Protein AF-A0A2D8RT78-F1 (afdb_monomer_lite)

Secondary structure (DSSP, 8-state):
----------------HHHHHHHHHHHHHHHHHHHHHHHHHHHHHHHHHHHHH---BTTBPP-B---HHHHHHHHHHSTTTTT-HHHHHHHHHH-GGGB--

Structure (mmCIF, N/CA/C/O backbone):
data_AF-A0A2D8RT78-F1
#
_entry.id   AF-A0A2D8RT78-F1
#
loop_
_atom_site.group_PDB
_atom_site.id
_atom_site.type_symbol
_atom_site.label_atom_id
_atom_site.label_alt_id
_atom_site.label_comp_id
_atom_site.label_asym_id
_atom_site.label_entity_id
_atom_site.label_seq_id
_atom_site.pdbx_PDB_ins_code
_atom_site.Cartn_x
_atom_site.Cartn_y
_atom_site.Cartn_z
_atom_site.occupancy
_atom_site.B_iso_or_equiv
_atom_site.auth_seq_id
_atom_site.auth_comp_id
_atom_site.auth_asym_id
_atom_site.auth_atom_id
_atom_site.pdbx_PDB_model_num
ATOM 1 N N . MET A 1 1 ? 0.391 6.365 12.542 1.00 35.28 1 MET A N 1
ATOM 2 C CA . MET A 1 1 ? -0.706 7.321 12.823 1.00 35.28 1 MET A CA 1
ATOM 3 C C . MET A 1 1 ? -0.738 7.565 14.316 1.00 35.28 1 MET A C 1
ATOM 5 O O . MET A 1 1 ? -0.897 6.603 15.055 1.00 35.28 1 MET A O 1
ATOM 9 N N . THR A 1 2 ? -0.563 8.805 14.766 1.00 37.19 2 THR A N 1
ATOM 10 C CA . THR A 1 2 ? -0.913 9.171 16.140 1.00 37.19 2 THR A CA 1
ATOM 11 C C . THR A 1 2 ? -2.431 9.122 16.241 1.00 37.19 2 THR A C 1
ATOM 13 O O . THR A 1 2 ? -3.130 9.884 15.574 1.00 37.19 2 THR A O 1
ATOM 16 N N . VAL A 1 3 ? -2.956 8.173 17.013 1.00 46.72 3 VAL A N 1
ATOM 17 C CA . VAL A 1 3 ? -4.362 8.209 17.410 1.00 46.72 3 VAL A CA 1
ATOM 18 C C . VAL A 1 3 ? -4.479 9.419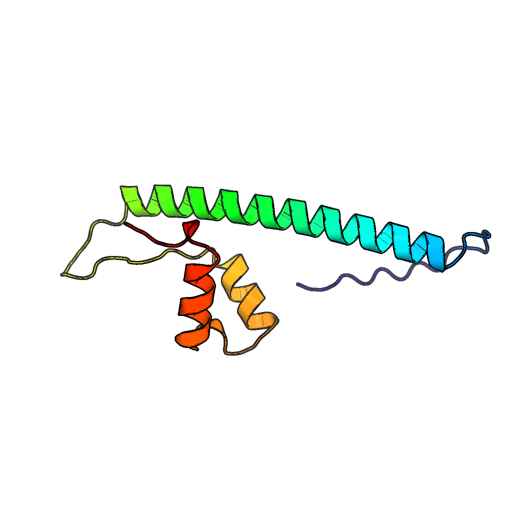 18.325 1.00 46.72 3 VAL A C 1
ATOM 20 O O . VAL A 1 3 ? -3.975 9.403 19.446 1.00 46.72 3 VAL A O 1
ATOM 23 N N . ASN A 1 4 ? -5.053 10.508 17.824 1.00 49.62 4 ASN A N 1
ATOM 24 C CA . ASN A 1 4 ? -5.312 11.674 18.655 1.00 49.62 4 ASN A CA 1
ATOM 25 C C . ASN A 1 4 ? -6.470 11.308 19.586 1.00 49.62 4 ASN A C 1
ATOM 27 O O . ASN A 1 4 ? -7.637 11.434 19.220 1.00 49.62 4 ASN A O 1
ATOM 31 N N . ILE A 1 5 ? -6.146 10.799 20.774 1.00 57.62 5 ILE A N 1
ATOM 32 C CA . ILE A 1 5 ? -7.138 10.542 21.814 1.00 57.62 5 ILE A CA 1
ATOM 33 C C . ILE A 1 5 ? -7.529 11.899 22.396 1.00 57.62 5 ILE A C 1
ATOM 35 O O . ILE A 1 5 ? -6.805 12.491 23.194 1.00 57.62 5 ILE A O 1
ATOM 39 N N . ILE A 1 6 ? -8.675 12.417 21.966 1.00 61.72 6 ILE A N 1
ATOM 40 C CA . ILE A 1 6 ? -9.254 13.638 22.521 1.00 61.72 6 ILE A CA 1
ATOM 41 C C . ILE A 1 6 ? -10.159 13.228 23.684 1.00 61.72 6 ILE A C 1
ATOM 43 O O . ILE A 1 6 ? -11.300 12.817 23.480 1.00 61.72 6 ILE A O 1
ATOM 47 N N . VAL A 1 7 ? -9.658 13.347 24.916 1.00 54.19 7 VAL A N 1
ATOM 48 C CA . VAL A 1 7 ? -10.466 13.145 26.127 1.00 54.19 7 VAL A CA 1
ATOM 49 C C . VAL A 1 7 ? -11.226 14.437 26.424 1.00 54.19 7 VAL A C 1
ATOM 51 O O . VAL A 1 7 ? -10.664 15.400 26.941 1.00 54.19 7 VAL A O 1
ATOM 54 N N . LYS A 1 8 ? -12.519 14.477 26.092 1.00 54.00 8 LYS A N 1
ATOM 55 C CA . LYS A 1 8 ? -13.427 15.535 26.554 1.00 54.00 8 LYS A CA 1
ATOM 56 C C . LYS A 1 8 ? -14.162 15.058 27.800 1.00 54.00 8 LYS A C 1
ATOM 58 O O . LYS A 1 8 ? -14.927 14.102 27.738 1.00 54.00 8 LYS A O 1
ATOM 63 N N . LYS A 1 9 ? -13.991 15.766 28.917 1.00 49.56 9 LYS A N 1
ATOM 64 C CA . LYS A 1 9 ? -14.870 15.626 30.083 1.00 49.56 9 LYS A CA 1
ATOM 65 C C . LYS A 1 9 ? -16.153 16.417 29.802 1.00 49.56 9 LYS A C 1
ATOM 67 O O . LYS A 1 9 ? -16.183 17.631 29.977 1.00 49.56 9 LYS A O 1
ATOM 72 N N . GLY A 1 10 ? -17.168 15.738 29.269 1.00 48.72 10 GLY A N 1
ATOM 73 C CA . GLY A 1 10 ? -18.494 16.297 29.001 1.00 48.72 10 GLY A CA 1
ATOM 74 C C . GLY A 1 10 ? -19.464 16.008 30.145 1.00 48.72 10 GLY A C 1
ATOM 75 O O . GLY A 1 10 ? -19.512 14.890 30.648 1.00 48.72 10 GLY A O 1
ATOM 76 N N . SER A 1 11 ? -20.206 17.033 30.558 1.00 50.00 11 SER A N 1
ATOM 77 C CA . SER A 1 11 ? -21.257 17.009 31.580 1.00 50.00 11 SER A CA 1
ATOM 78 C C . SER A 1 11 ? -22.292 15.904 31.360 1.00 50.00 11 SER A C 1
ATOM 80 O O . SER A 1 11 ? -22.680 15.629 30.227 1.00 50.00 11 SER A O 1
ATOM 82 N N . SER A 1 12 ? -22.782 15.349 32.468 1.00 49.34 12 SER A N 1
ATOM 83 C CA . SER A 1 12 ? -23.838 14.340 32.584 1.00 49.34 12 SER A CA 1
ATOM 84 C C . SER A 1 12 ? -25.068 14.610 31.698 1.00 49.34 12 SER A C 1
ATOM 86 O O . SER A 1 12 ? -26.016 15.274 32.113 1.00 49.34 12 SER A O 1
ATOM 88 N N . GLY A 1 13 ? -25.073 14.061 30.486 1.00 53.53 13 GLY A N 1
ATOM 89 C CA . GLY A 1 13 ? -26.252 13.896 29.641 1.00 53.53 13 GLY A CA 1
ATOM 90 C C . GLY A 1 13 ? -26.409 12.410 29.349 1.00 53.53 13 GLY A C 1
ATOM 91 O O . GLY A 1 13 ? -25.453 11.777 28.915 1.00 53.53 13 GLY A O 1
ATOM 92 N N . ARG A 1 14 ? -27.582 11.845 29.657 1.00 51.97 14 ARG A N 1
ATOM 93 C CA . ARG A 1 14 ? -27.906 10.412 29.551 1.00 51.97 14 ARG A CA 1
ATOM 94 C C . ARG A 1 14 ? -27.901 9.961 28.084 1.00 51.97 14 ARG A C 1
ATOM 96 O O . ARG A 1 14 ? -28.955 9.868 27.471 1.00 51.97 14 ARG A O 1
ATOM 103 N N . VAL A 1 15 ? -26.725 9.701 27.531 1.00 55.38 15 VAL A N 1
ATOM 104 C CA . VAL A 1 15 ? -26.550 8.885 26.326 1.00 55.38 15 VAL A CA 1
ATOM 105 C C . VAL A 1 15 ? -25.882 7.608 26.805 1.00 55.38 15 VAL A C 1
ATOM 107 O O . VAL A 1 15 ? -24.925 7.683 27.578 1.00 55.38 15 VAL A O 1
ATOM 110 N N . SER A 1 16 ? -26.423 6.444 26.452 1.00 57.66 16 SER A N 1
ATOM 111 C CA . SER A 1 16 ? -25.828 5.192 26.916 1.00 57.66 16 SER A CA 1
ATOM 112 C C . SER A 1 16 ? -24.438 5.020 26.292 1.00 57.66 16 SER A C 1
ATOM 114 O O . SER A 1 16 ? -24.237 5.322 25.114 1.00 57.66 16 SER A O 1
ATOM 116 N N . ASP A 1 17 ? -23.469 4.515 27.059 1.00 60.06 17 ASP A N 1
ATOM 117 C CA . ASP A 1 17 ? -22.118 4.205 26.553 1.00 60.06 17 ASP A CA 1
ATOM 118 C C . ASP A 1 17 ? -22.159 3.293 25.307 1.00 60.06 17 ASP A C 1
ATOM 120 O O . ASP A 1 17 ? -21.300 3.373 24.424 1.00 60.06 17 ASP A O 1
ATOM 124 N N . ALA A 1 18 ? -23.200 2.462 25.193 1.00 64.00 18 ALA A N 1
ATOM 125 C CA . ALA A 1 18 ? -23.470 1.619 24.032 1.00 64.00 18 ALA A CA 1
ATOM 126 C C . ALA A 1 18 ? -23.781 2.431 22.757 1.00 64.00 18 ALA A C 1
ATOM 128 O O . ALA A 1 18 ? -23.208 2.168 21.703 1.00 64.00 18 ALA A O 1
ATOM 129 N N . GLU A 1 19 ? -24.622 3.462 22.837 1.00 61.16 19 GLU A N 1
ATOM 130 C CA . GLU A 1 19 ? -24.944 4.309 21.677 1.00 61.16 19 GLU A CA 1
ATOM 131 C C . GLU A 1 19 ? -23.755 5.186 21.262 1.00 61.16 19 GLU A C 1
ATOM 133 O O . GLU A 1 19 ? -23.506 5.402 20.071 1.00 61.16 19 GLU A O 1
ATOM 138 N N . VAL A 1 20 ? -22.973 5.661 22.238 1.00 69.81 20 VAL A N 1
ATOM 139 C CA . VAL A 1 20 ? -21.752 6.434 21.971 1.00 69.81 20 VAL A CA 1
ATOM 140 C C . VAL A 1 20 ? -20.712 5.560 21.270 1.00 69.81 20 VAL A C 1
ATOM 142 O O . VAL A 1 20 ? -20.180 5.967 20.233 1.00 69.81 20 VAL A O 1
ATOM 145 N N . SER A 1 21 ? -20.462 4.349 21.774 1.00 67.69 21 SER A N 1
ATOM 146 C CA . SER A 1 21 ? -19.506 3.410 21.171 1.00 67.69 21 SER A CA 1
ATOM 147 C C . SER A 1 21 ? -19.922 2.958 19.768 1.00 67.69 21 SER A C 1
ATOM 149 O O . SER A 1 21 ? -19.085 2.964 18.864 1.00 67.69 21 SER A O 1
ATOM 151 N N . GLU A 1 22 ? -21.205 2.672 19.530 1.00 71.56 22 GLU A N 1
ATOM 152 C CA . GLU A 1 22 ? -21.695 2.308 18.194 1.00 71.56 22 GLU A CA 1
ATOM 153 C C . GLU A 1 22 ? -21.561 3.475 17.198 1.00 71.56 22 GLU A C 1
ATOM 155 O O . GLU A 1 22 ? -21.150 3.290 16.046 1.00 71.56 22 GLU A O 1
ATOM 160 N N . SER A 1 23 ? -21.854 4.705 17.634 1.00 69.88 23 SER A N 1
ATOM 161 C CA . SER A 1 23 ? -21.700 5.898 16.792 1.00 69.88 23 SER A CA 1
ATOM 162 C C . SER A 1 23 ? -20.234 6.180 16.433 1.00 69.88 23 SER A C 1
ATOM 164 O O . SER A 1 23 ? -19.938 6.588 15.304 1.00 69.88 23 SER A O 1
ATOM 166 N N . LEU A 1 24 ? -19.312 5.922 17.367 1.00 70.25 24 LEU A N 1
ATOM 167 C CA . LEU A 1 24 ? -17.871 6.036 17.161 1.00 70.25 24 LEU A CA 1
ATOM 168 C C . LEU A 1 24 ? -17.369 4.963 16.195 1.00 70.25 24 LEU A C 1
ATOM 170 O O . LEU A 1 24 ? -16.667 5.307 15.247 1.00 70.25 24 LEU A O 1
ATOM 174 N N . ALA A 1 25 ? -17.785 3.705 16.364 1.00 69.50 25 ALA A N 1
ATOM 175 C CA . ALA A 1 25 ? -17.430 2.615 15.456 1.00 69.50 25 ALA A CA 1
ATOM 176 C C . ALA A 1 25 ? -17.852 2.927 14.009 1.00 69.50 25 ALA A C 1
ATOM 178 O O . ALA A 1 25 ? -17.024 2.911 13.101 1.00 69.50 25 ALA A O 1
ATOM 179 N N . LYS A 1 26 ? -19.103 3.367 13.802 1.00 76.50 26 LYS A N 1
ATOM 180 C CA . LYS A 1 26 ? -19.603 3.760 12.471 1.00 76.50 26 LYS A CA 1
ATOM 181 C C . LYS A 1 26 ? -18.827 4.928 11.854 1.00 76.50 26 LYS A C 1
ATOM 183 O O . LYS A 1 26 ? -18.693 4.995 10.631 1.00 76.50 26 LYS A O 1
ATOM 188 N N . ARG A 1 27 ? -18.349 5.881 12.662 1.00 71.38 27 ARG A N 1
ATOM 189 C CA . ARG A 1 27 ? -17.507 6.990 12.176 1.00 71.38 27 ARG A CA 1
ATOM 190 C C . ARG A 1 27 ? -16.122 6.503 11.774 1.00 71.38 27 ARG A C 1
ATOM 192 O O . ARG A 1 27 ? -15.677 6.839 10.681 1.00 71.38 27 ARG A O 1
ATOM 199 N N . VAL A 1 28 ? -15.501 5.669 12.605 1.00 70.00 28 VAL A N 1
ATOM 200 C CA . VAL A 1 28 ? -14.201 5.055 12.315 1.00 70.00 28 VAL A CA 1
ATOM 201 C C . VAL A 1 28 ? -14.267 4.248 11.018 1.00 70.00 28 VAL A C 1
ATOM 203 O O . VAL A 1 28 ? -13.409 4.426 10.158 1.00 70.00 28 VAL A O 1
ATOM 206 N N . ASP A 1 29 ? -15.315 3.452 10.810 1.00 69.56 29 ASP A N 1
ATOM 207 C CA . ASP A 1 29 ? -15.483 2.666 9.582 1.00 69.56 29 ASP A CA 1
ATOM 208 C C . ASP A 1 29 ? -15.597 3.549 8.330 1.00 69.56 29 ASP A C 1
ATOM 210 O O . ASP A 1 29 ? -14.989 3.264 7.294 1.00 69.56 29 ASP A O 1
ATOM 214 N N . ARG A 1 30 ? -16.342 4.661 8.414 1.00 69.62 30 ARG A N 1
ATOM 215 C CA . ARG A 1 30 ? -16.473 5.621 7.303 1.00 69.62 30 ARG A CA 1
ATOM 216 C C . ARG A 1 30 ? -15.161 6.335 7.002 1.00 69.62 30 ARG A C 1
ATOM 218 O O . ARG A 1 30 ? -14.814 6.485 5.831 1.00 69.62 30 ARG A O 1
ATOM 225 N N . GLU A 1 31 ? -14.437 6.765 8.030 1.00 67.12 31 GLU A N 1
ATOM 226 C CA . GLU A 1 31 ? -13.134 7.416 7.871 1.00 67.12 31 GLU A CA 1
ATOM 227 C C . GLU A 1 31 ? -12.104 6.447 7.283 1.00 67.12 31 GLU A C 1
ATOM 229 O O . GLU A 1 31 ? -11.408 6.798 6.330 1.00 67.12 31 GLU A O 1
ATOM 234 N N . GLN A 1 32 ? -12.086 5.193 7.744 1.00 66.50 32 GLN A N 1
ATOM 235 C CA . GLN A 1 32 ? -11.259 4.140 7.157 1.00 66.50 32 GLN A CA 1
ATOM 236 C C . GLN A 1 32 ? -11.619 3.876 5.690 1.00 66.50 32 GLN A C 1
ATOM 238 O O . GLN A 1 32 ? -10.726 3.707 4.859 1.00 66.50 32 GLN A O 1
ATOM 243 N N . ALA A 1 33 ? -12.907 3.845 5.339 1.00 68.44 33 ALA A N 1
ATOM 244 C CA . ALA A 1 33 ? -13.344 3.657 3.957 1.00 68.44 33 ALA A CA 1
ATOM 245 C C . ALA A 1 33 ? -12.921 4.829 3.053 1.00 68.44 33 ALA A C 1
ATOM 247 O O . ALA A 1 33 ? -12.399 4.607 1.956 1.00 68.44 33 ALA A O 1
ATOM 248 N N . ALA A 1 34 ? -13.087 6.069 3.524 1.00 68.50 34 ALA A N 1
ATOM 249 C CA . ALA A 1 34 ? -12.659 7.270 2.810 1.00 68.50 34 ALA A CA 1
ATOM 250 C C . ALA A 1 34 ? -11.134 7.306 2.624 1.00 68.50 34 ALA A C 1
ATOM 252 O O . ALA A 1 34 ? -10.634 7.618 1.540 1.00 68.50 34 ALA A O 1
ATOM 253 N N . GLU A 1 35 ? -10.386 6.916 3.652 1.00 66.94 35 GLU A N 1
ATOM 254 C CA . GLU A 1 35 ? -8.933 6.850 3.599 1.00 66.94 35 GLU A CA 1
ATOM 255 C C . GLU A 1 35 ? -8.437 5.757 2.640 1.00 66.94 35 GLU A C 1
ATOM 257 O O . GLU A 1 35 ? -7.554 6.014 1.813 1.00 66.94 35 GLU A O 1
ATOM 262 N N . LYS A 1 36 ? -9.062 4.571 2.664 1.00 69.81 36 LYS A N 1
ATOM 263 C CA . LYS A 1 36 ? -8.804 3.487 1.700 1.00 69.81 36 LYS A CA 1
ATOM 264 C C . LYS A 1 36 ? -9.087 3.932 0.263 1.00 69.81 36 LYS A C 1
ATOM 266 O O . LYS A 1 36 ? -8.303 3.632 -0.639 1.00 69.81 36 LYS A O 1
ATOM 271 N N . ALA A 1 37 ? -10.167 4.679 0.032 1.00 72.44 37 ALA A N 1
ATOM 272 C CA . ALA A 1 37 ? -10.471 5.237 -1.285 1.00 72.44 37 ALA A CA 1
ATOM 273 C C . ALA A 1 37 ? -9.416 6.269 -1.732 1.00 72.44 37 ALA A C 1
ATOM 275 O O . ALA A 1 37 ? -8.970 6.251 -2.884 1.00 72.44 37 ALA A O 1
ATOM 276 N N . GLY A 1 38 ? -8.965 7.130 -0.814 1.00 77.44 38 GLY A N 1
ATOM 277 C CA . GLY A 1 38 ? -7.897 8.100 -1.062 1.00 77.44 38 GLY A CA 1
ATOM 278 C C . GLY A 1 38 ? -6.574 7.433 -1.441 1.00 77.44 38 GLY A C 1
ATOM 279 O O . GLY A 1 38 ? -5.943 7.826 -2.424 1.00 77.44 38 GLY A O 1
ATOM 280 N N . TYR A 1 39 ? -6.196 6.380 -0.716 1.00 74.19 39 TYR A N 1
ATOM 281 C CA . TYR A 1 39 ? -5.019 5.561 -1.004 1.00 74.19 39 TYR A CA 1
ATOM 282 C C . TYR A 1 39 ? -5.037 4.990 -2.428 1.00 74.19 39 TYR A C 1
ATOM 284 O O . TYR A 1 39 ? -4.094 5.214 -3.190 1.00 74.19 39 TYR A O 1
ATOM 292 N N . LYS A 1 40 ? -6.135 4.334 -2.829 1.00 77.44 40 LYS A N 1
ATOM 293 C CA . LYS A 1 40 ? -6.263 3.739 -4.171 1.00 77.44 40 LYS A CA 1
ATOM 294 C C . LYS A 1 40 ? -6.098 4.773 -5.279 1.00 77.44 40 LYS A C 1
ATOM 296 O O . LYS A 1 40 ? -5.446 4.521 -6.292 1.00 77.44 40 LYS A O 1
ATOM 301 N N . ASN A 1 41 ? -6.663 5.963 -5.088 1.00 81.62 41 ASN A N 1
ATOM 302 C CA . ASN A 1 41 ? -6.555 7.042 -6.064 1.00 81.62 41 ASN A CA 1
ATOM 303 C C . ASN A 1 41 ? -5.136 7.614 -6.152 1.00 81.62 41 ASN A C 1
ATOM 305 O O . ASN A 1 41 ? -4.670 7.887 -7.261 1.00 81.62 41 ASN A O 1
ATOM 309 N N . ARG A 1 42 ? -4.427 7.759 -5.022 1.00 81.25 42 ARG A N 1
ATOM 310 C CA . ARG A 1 42 ? -3.008 8.150 -5.031 1.00 81.25 42 ARG A CA 1
ATOM 311 C C . ARG A 1 42 ? -2.165 7.110 -5.760 1.00 81.25 42 ARG A C 1
ATOM 313 O O . ARG A 1 42 ? -1.455 7.472 -6.692 1.00 81.25 42 ARG A O 1
ATOM 320 N N . MET A 1 43 ? -2.327 5.831 -5.430 1.00 80.56 43 MET A N 1
ATOM 321 C CA . MET A 1 43 ? -1.591 4.738 -6.069 1.00 80.56 43 MET A CA 1
ATOM 322 C C . MET A 1 43 ? -1.782 4.697 -7.584 1.00 80.56 43 MET A C 1
ATOM 324 O O . MET A 1 43 ? -0.802 4.635 -8.320 1.00 80.56 43 MET A O 1
ATOM 328 N N . ARG A 1 44 ? -3.019 4.841 -8.075 1.00 82.12 44 ARG A N 1
ATOM 329 C CA . ARG A 1 44 ? -3.285 4.915 -9.522 1.00 82.12 44 ARG A CA 1
ATOM 330 C C . ARG A 1 44 ? -2.570 6.081 -10.203 1.00 82.12 44 ARG A C 1
ATOM 332 O O . ARG A 1 44 ? -2.080 5.920 -11.316 1.00 82.12 44 ARG A O 1
ATOM 339 N N . ARG A 1 45 ? -2.503 7.250 -9.555 1.00 84.19 45 ARG A N 1
ATOM 340 C CA . ARG A 1 45 ? -1.798 8.422 -10.104 1.00 84.19 45 ARG A CA 1
ATOM 341 C C . ARG A 1 45 ? -0.293 8.198 -10.156 1.00 84.19 45 ARG A C 1
ATOM 343 O O . ARG A 1 45 ? 0.316 8.506 -11.176 1.00 84.19 45 ARG A O 1
ATOM 350 N N . ILE A 1 46 ? 0.292 7.655 -9.088 1.00 83.75 46 ILE A N 1
ATOM 351 C CA . ILE A 1 46 ? 1.732 7.375 -9.041 1.00 83.75 46 ILE A CA 1
ATOM 352 C C . ILE A 1 46 ? 2.075 6.290 -10.067 1.00 83.75 46 ILE A C 1
ATOM 354 O O . ILE A 1 46 ? 3.024 6.462 -10.822 1.00 83.75 46 ILE A O 1
ATOM 358 N N . ARG A 1 47 ? 1.253 5.241 -10.189 1.00 83.25 47 ARG A N 1
ATOM 359 C CA . ARG A 1 47 ? 1.388 4.227 -11.241 1.00 83.25 47 ARG A CA 1
ATOM 360 C C . ARG A 1 47 ? 1.361 4.844 -12.638 1.00 83.25 47 ARG A C 1
ATOM 362 O O . ARG A 1 47 ? 2.283 4.626 -13.407 1.00 83.25 47 ARG A O 1
ATOM 369 N N . ALA A 1 48 ? 0.347 5.646 -12.959 1.00 83.56 48 ALA A N 1
ATOM 370 C CA . ALA A 1 48 ? 0.239 6.275 -14.275 1.00 83.56 48 ALA A CA 1
ATOM 371 C C . ALA A 1 48 ? 1.411 7.229 -14.577 1.00 83.56 48 ALA A C 1
ATOM 373 O O . ALA A 1 48 ? 1.771 7.421 -15.736 1.00 83.56 48 ALA A O 1
ATOM 374 N N . ASN A 1 49 ? 1.994 7.846 -13.546 1.00 82.62 49 ASN A N 1
ATOM 375 C CA . ASN A 1 49 ? 3.210 8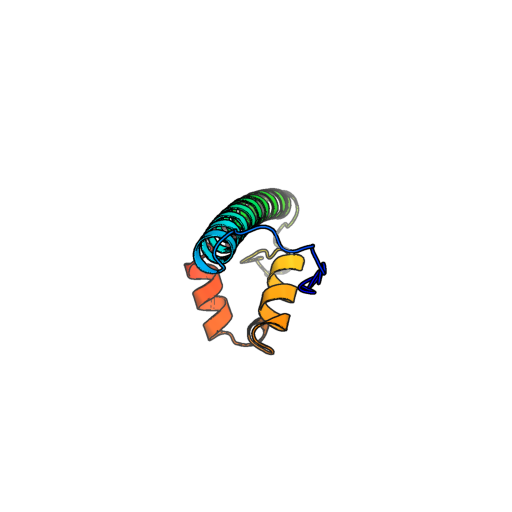.644 -13.671 1.00 82.62 49 ASN A CA 1
ATOM 376 C C . ASN A 1 49 ? 4.431 7.747 -13.936 1.00 82.62 49 ASN A C 1
ATOM 378 O O . ASN A 1 49 ? 5.192 8.014 -14.864 1.00 82.62 49 ASN A O 1
ATOM 382 N N . ALA A 1 50 ? 4.572 6.656 -13.183 1.00 80.69 50 ALA A N 1
ATOM 383 C CA . ALA A 1 50 ? 5.632 5.677 -13.362 1.00 80.69 50 ALA A CA 1
ATOM 384 C C . ALA A 1 50 ? 5.597 5.042 -14.759 1.00 80.69 50 ALA A C 1
ATOM 386 O O . ALA A 1 50 ? 6.608 5.084 -15.448 1.00 80.69 50 ALA A O 1
ATOM 387 N N . ASP A 1 51 ? 4.435 4.582 -15.228 1.00 78.00 51 ASP A N 1
ATOM 388 C CA . ASP A 1 51 ? 4.262 4.001 -16.569 1.00 78.00 51 ASP A CA 1
ATOM 389 C C . ASP A 1 51 ? 4.708 4.967 -17.689 1.00 78.00 51 ASP A C 1
ATOM 391 O O . ASP A 1 51 ? 5.188 4.540 -18.737 1.00 78.00 51 ASP A O 1
ATOM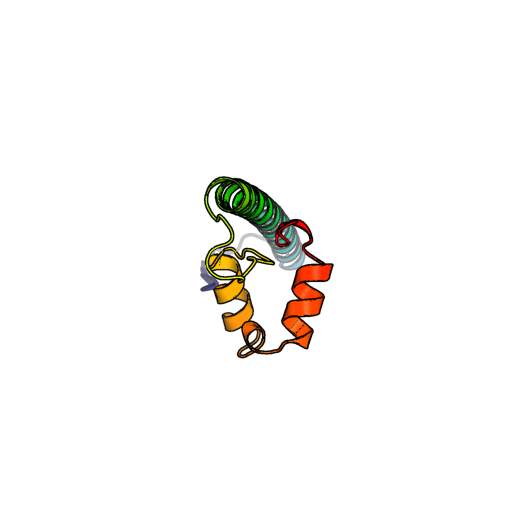 395 N N . LYS A 1 52 ? 4.566 6.284 -17.481 1.00 79.50 52 LYS A N 1
ATOM 396 C CA . LYS A 1 52 ? 4.955 7.310 -18.464 1.00 79.50 52 LYS A CA 1
ATOM 397 C C . LYS A 1 52 ? 6.428 7.703 -18.386 1.00 79.50 52 LYS A C 1
ATOM 399 O O . LYS A 1 52 ? 7.035 7.976 -19.420 1.00 79.50 52 LYS A O 1
ATOM 404 N N . ASN A 1 53 ? 6.979 7.789 -17.176 1.00 77.44 53 ASN A N 1
ATOM 405 C CA . ASN A 1 53 ? 8.264 8.447 -16.928 1.00 77.44 53 ASN A CA 1
ATOM 406 C C . ASN A 1 53 ? 9.401 7.476 -16.594 1.00 77.44 53 ASN A C 1
ATOM 408 O O . ASN A 1 53 ? 10.558 7.767 -16.899 1.00 77.44 53 ASN A O 1
ATOM 412 N N . LEU A 1 54 ? 9.106 6.315 -16.006 1.00 73.00 54 LEU A N 1
ATOM 413 C CA . LEU A 1 54 ? 10.105 5.285 -15.735 1.00 73.00 54 LEU A CA 1
ATOM 414 C C . LEU A 1 54 ? 10.307 4.431 -16.988 1.00 73.00 54 LEU A C 1
ATOM 416 O O . LEU A 1 54 ? 9.684 3.388 -17.175 1.00 73.00 54 LEU A O 1
ATOM 420 N N . LYS A 1 55 ? 11.218 4.867 -17.858 1.00 64.38 55 LYS A N 1
ATOM 421 C CA . LYS A 1 55 ? 11.746 3.998 -18.913 1.00 64.38 55 LYS A CA 1
ATOM 422 C C . LYS A 1 55 ? 12.733 3.013 -18.295 1.00 64.38 55 LYS A C 1
ATOM 424 O O . LYS A 1 55 ? 13.604 3.414 -17.526 1.00 64.38 55 LYS A O 1
ATOM 429 N N . ALA A 1 56 ? 12.600 1.734 -18.645 1.00 62.22 56 ALA A N 1
ATOM 430 C CA . ALA A 1 56 ? 13.568 0.712 -18.264 1.00 62.22 56 ALA A CA 1
ATOM 431 C C . ALA A 1 56 ? 14.963 1.147 -18.740 1.00 62.22 56 ALA A C 1
ATOM 433 O O . ALA A 1 56 ? 15.204 1.291 -19.938 1.00 62.22 56 ALA A O 1
ATOM 434 N N . SER A 1 57 ? 15.853 1.400 -17.788 1.00 58.25 57 SER A N 1
ATOM 435 C CA . SER A 1 57 ? 17.232 1.813 -18.024 1.00 58.25 57 SER A CA 1
ATOM 436 C C . SER A 1 57 ? 18.147 0.723 -17.478 1.00 58.25 57 SER A C 1
ATOM 438 O O . SER A 1 57 ? 17.920 0.218 -16.380 1.00 58.25 57 SER A O 1
ATOM 440 N N . GLY A 1 58 ? 19.150 0.313 -18.259 1.00 64.06 58 GLY A N 1
ATOM 441 C CA . GLY A 1 58 ? 20.178 -0.627 -17.796 1.00 64.06 58 GLY A CA 1
ATOM 442 C C . GLY A 1 58 ? 19.680 -2.037 -17.447 1.00 64.06 58 GLY A C 1
ATOM 443 O O . GLY A 1 58 ? 20.220 -2.661 -16.542 1.00 64.06 58 GLY A O 1
ATOM 444 N N . GLY A 1 59 ? 18.639 -2.544 -18.118 1.00 69.50 59 GLY A N 1
ATOM 445 C CA . GLY A 1 59 ? 18.128 -3.911 -17.913 1.00 69.50 59 GLY A CA 1
ATOM 446 C C . GLY A 1 59 ? 17.239 -4.102 -16.677 1.00 69.50 59 GLY A C 1
ATOM 447 O O . GLY A 1 59 ? 16.625 -5.157 -16.525 1.00 69.50 59 GLY A O 1
ATOM 448 N N . LEU A 1 60 ? 17.095 -3.080 -15.831 1.00 69.62 60 LEU A N 1
ATOM 449 C CA . LEU A 1 60 ? 16.179 -3.103 -14.697 1.00 69.62 60 LEU A CA 1
ATOM 450 C C . LEU A 1 60 ? 14.798 -2.608 -15.134 1.00 69.62 60 LEU A C 1
ATOM 452 O O . LEU A 1 60 ? 14.638 -1.493 -15.638 1.00 69.62 60 LEU A O 1
ATOM 456 N N . ARG A 1 61 ? 13.787 -3.457 -14.937 1.00 75.12 61 ARG A N 1
ATOM 457 C CA . ARG A 1 61 ? 12.381 -3.116 -15.161 1.00 75.12 61 ARG A CA 1
ATOM 458 C C . ARG A 1 61 ? 11.703 -2.860 -13.817 1.00 75.12 61 ARG A C 1
ATOM 460 O O . ARG A 1 61 ? 11.709 -3.758 -12.974 1.00 75.12 61 ARG A O 1
ATOM 467 N N . PRO A 1 62 ? 11.128 -1.669 -13.593 1.00 78.31 62 PRO A N 1
ATOM 468 C CA . PRO A 1 62 ? 10.353 -1.420 -12.388 1.00 78.31 62 PRO A CA 1
ATOM 469 C C . PRO A 1 62 ? 9.114 -2.326 -12.398 1.00 78.31 62 PRO A C 1
ATOM 471 O O . PRO A 1 62 ? 8.375 -2.368 -13.375 1.00 78.31 62 PRO A O 1
ATOM 474 N N . THR A 1 63 ? 8.917 -3.089 -11.323 1.00 82.12 63 THR A N 1
ATOM 475 C CA . THR A 1 63 ? 7.858 -4.114 -11.226 1.00 82.12 63 THR A CA 1
ATOM 476 C C . THR A 1 63 ? 6.649 -3.650 -10.423 1.00 82.12 63 THR A C 1
ATOM 478 O O . THR A 1 63 ? 5.537 -4.128 -10.631 1.00 82.12 63 THR A O 1
ATOM 481 N N . ALA A 1 64 ? 6.847 -2.718 -9.494 1.00 83.94 64 ALA A N 1
ATOM 482 C CA . ALA A 1 64 ? 5.790 -2.193 -8.650 1.00 83.94 64 ALA A CA 1
ATOM 483 C C . ALA A 1 64 ? 6.124 -0.783 -8.163 1.00 83.94 64 ALA A C 1
ATOM 485 O O . ALA A 1 64 ? 7.285 -0.372 -8.136 1.00 83.94 64 ALA A O 1
ATOM 486 N N . VAL A 1 65 ? 5.087 -0.063 -7.756 1.00 85.31 65 VAL A N 1
ATOM 487 C CA . VAL A 1 65 ? 5.159 1.281 -7.195 1.00 85.31 65 VAL A CA 1
ATOM 488 C C . VAL A 1 65 ? 4.362 1.314 -5.911 1.00 85.31 65 VAL A C 1
ATOM 490 O O . VAL A 1 65 ? 3.253 0.778 -5.838 1.00 85.31 65 VAL A O 1
ATOM 493 N N . TYR A 1 66 ? 4.921 1.993 -4.914 1.00 83.94 66 TYR A N 1
ATOM 494 C CA . TYR A 1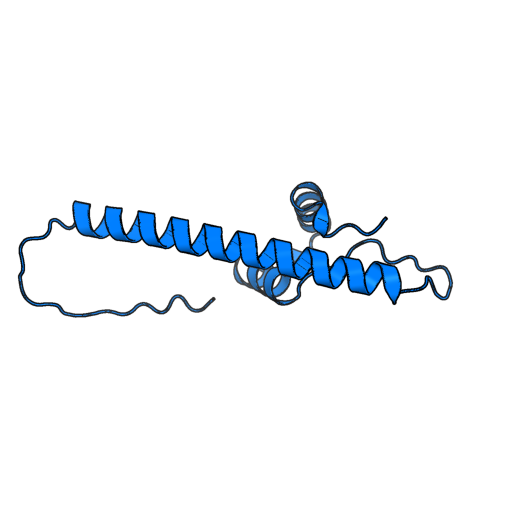 66 ? 4.298 2.108 -3.612 1.00 83.94 66 TYR A CA 1
ATOM 495 C C . TYR A 1 66 ? 4.206 3.565 -3.149 1.00 83.94 66 TYR A C 1
ATOM 497 O O . TYR A 1 66 ? 5.171 4.319 -3.224 1.00 83.94 66 TYR A O 1
ATOM 505 N N . ASP A 1 67 ? 3.036 3.950 -2.642 1.00 83.81 67 ASP A N 1
ATOM 506 C CA . ASP A 1 67 ? 2.818 5.162 -1.857 1.00 83.81 67 ASP A CA 1
ATOM 507 C C . ASP A 1 67 ? 3.594 5.031 -0.546 1.00 83.81 67 ASP A C 1
ATOM 509 O O . ASP A 1 67 ? 3.322 4.145 0.274 1.00 83.81 67 ASP A O 1
ATOM 513 N N . MET A 1 68 ? 4.553 5.933 -0.350 1.00 81.50 68 MET A N 1
ATOM 514 C CA . MET A 1 68 ? 5.421 5.945 0.821 1.00 81.50 68 MET A CA 1
ATOM 515 C C . MET A 1 68 ? 4.618 6.053 2.120 1.00 81.50 68 MET A C 1
ATOM 517 O O . MET A 1 68 ? 4.934 5.383 3.100 1.00 81.50 68 MET A O 1
ATOM 521 N N . ALA A 1 69 ? 3.538 6.842 2.125 1.00 82.25 69 ALA A N 1
ATOM 522 C CA . ALA A 1 69 ? 2.699 7.008 3.311 1.00 82.25 69 ALA A CA 1
ATOM 523 C C . ALA A 1 69 ? 2.070 5.680 3.762 1.00 82.25 69 ALA A C 1
ATOM 525 O O . ALA A 1 69 ? 1.907 5.436 4.960 1.00 82.25 69 ALA A O 1
ATOM 526 N N . THR A 1 70 ? 1.745 4.811 2.806 1.00 81.12 70 THR A N 1
ATOM 527 C CA . THR A 1 70 ? 1.194 3.490 3.094 1.00 81.12 70 THR A CA 1
ATOM 528 C C . THR A 1 70 ? 2.264 2.542 3.599 1.00 81.12 70 THR A C 1
ATOM 530 O O . THR A 1 70 ? 2.043 1.901 4.622 1.00 81.12 70 THR A O 1
ATOM 533 N N . LEU A 1 71 ? 3.435 2.489 2.957 1.00 83.50 71 LEU A N 1
ATOM 534 C CA . LEU A 1 71 ? 4.527 1.635 3.435 1.00 83.50 71 LEU A CA 1
ATOM 535 C C . LEU A 1 71 ? 4.957 1.999 4.858 1.00 83.50 71 LEU A C 1
ATOM 537 O O . LEU A 1 71 ? 5.027 1.117 5.707 1.00 83.50 71 LEU A O 1
ATOM 541 N N . ILE A 1 72 ? 5.136 3.291 5.155 1.00 84.56 72 ILE A N 1
ATOM 542 C CA . ILE A 1 72 ? 5.478 3.760 6.509 1.00 84.56 72 ILE A CA 1
ATOM 543 C C . ILE A 1 72 ? 4.422 3.320 7.524 1.00 84.56 72 ILE A C 1
ATOM 545 O O . ILE A 1 72 ? 4.752 2.954 8.647 1.00 84.56 72 ILE A O 1
ATOM 549 N N . ARG A 1 73 ? 3.139 3.352 7.155 1.00 83.38 73 ARG A N 1
ATOM 550 C CA . ARG A 1 73 ? 2.068 2.929 8.059 1.00 83.38 73 ARG A CA 1
ATOM 551 C C . ARG A 1 73 ? 2.132 1.439 8.365 1.00 83.38 73 ARG A C 1
ATOM 553 O O . ARG A 1 73 ? 1.957 1.070 9.522 1.00 83.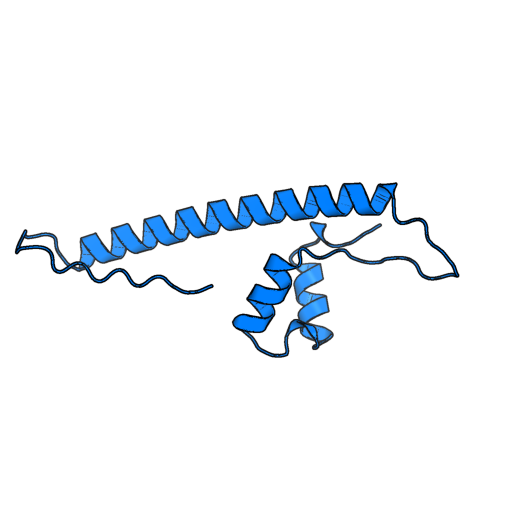38 73 ARG A O 1
ATOM 560 N N . HIS A 1 74 ? 2.358 0.614 7.350 1.00 84.88 74 HIS A N 1
ATOM 561 C CA . HIS A 1 74 ? 2.501 -0.823 7.548 1.00 84.88 74 HIS A CA 1
ATOM 562 C C . HIS A 1 74 ? 3.721 -1.134 8.410 1.00 84.88 74 HIS A C 1
ATOM 564 O O . HIS A 1 74 ? 3.597 -1.901 9.357 1.00 84.88 74 HIS A O 1
ATOM 570 N N . GLU A 1 75 ? 4.834 -0.440 8.182 1.00 83.31 75 GLU A N 1
ATOM 571 C CA . GLU A 1 75 ? 6.036 -0.566 9.004 1.00 83.31 75 GLU A CA 1
ATOM 572 C C . GLU A 1 75 ? 5.808 -0.114 10.460 1.00 83.31 75 GLU A C 1
ATOM 574 O O . GLU A 1 75 ? 6.312 -0.729 11.392 1.00 83.31 75 GLU A O 1
ATOM 579 N N . GLN A 1 76 ? 4.999 0.927 10.688 1.00 85.44 76 GLN A N 1
ATOM 580 C CA . GLN A 1 76 ? 4.627 1.373 12.038 1.00 85.44 76 GLN A CA 1
ATOM 581 C C . GLN A 1 76 ? 3.719 0.382 12.777 1.00 85.44 76 GLN A C 1
ATOM 583 O O . GLN A 1 76 ? 3.782 0.305 14.001 1.00 85.44 76 GLN A O 1
ATOM 588 N N . GLN A 1 77 ? 2.829 -0.311 12.063 1.00 83.44 77 GLN A N 1
ATOM 589 C CA . GLN A 1 77 ? 1.901 -1.277 12.661 1.00 83.44 77 GLN A CA 1
ATOM 590 C C . GLN A 1 77 ? 2.567 -2.636 12.882 1.00 83.44 77 GLN A C 1
ATOM 592 O O . GLN A 1 77 ? 2.379 -3.240 13.932 1.00 83.44 77 GLN A O 1
ATOM 597 N N . ASN A 1 78 ? 3.356 -3.080 11.906 1.00 85.19 78 ASN A N 1
ATOM 598 C CA . ASN A 1 78 ? 4.077 -4.343 11.900 1.00 85.19 78 ASN A CA 1
ATOM 599 C C . ASN A 1 78 ? 5.541 -4.067 11.513 1.00 85.19 78 ASN A C 1
ATOM 601 O O . ASN A 1 78 ? 5.879 -4.097 10.325 1.00 85.19 78 ASN A O 1
ATOM 605 N N . PRO A 1 79 ? 6.415 -3.774 12.489 1.00 89.56 79 PRO A N 1
ATOM 606 C CA . PRO A 1 79 ? 7.824 -3.505 12.219 1.00 89.56 79 PRO A CA 1
ATOM 607 C C . PRO A 1 79 ? 8.490 -4.664 11.469 1.00 89.56 79 PRO A C 1
ATOM 609 O O . PRO A 1 79 ? 8.316 -5.827 11.827 1.00 89.56 79 PRO A O 1
ATOM 612 N N . GLY A 1 80 ? 9.245 -4.351 10.419 1.00 86.94 80 GLY A N 1
ATOM 613 C CA . GLY A 1 80 ? 9.921 -5.310 9.549 1.00 86.94 80 GLY A CA 1
ATOM 614 C C . GLY A 1 80 ? 9.064 -5.873 8.412 1.00 86.94 80 GLY A C 1
ATOM 615 O O . GLY A 1 80 ? 9.611 -6.548 7.538 1.00 86.94 80 GLY A O 1
ATOM 616 N N . CYS A 1 81 ? 7.755 -5.596 8.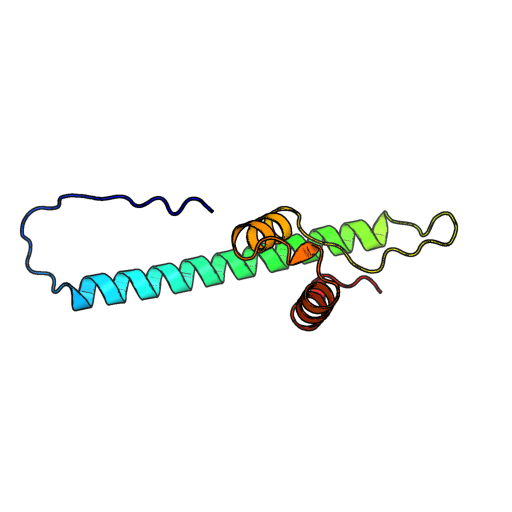359 1.00 86.12 81 CYS A N 1
ATOM 617 C CA . CYS A 1 81 ? 6.881 -6.196 7.345 1.00 86.12 81 CYS A CA 1
ATOM 618 C C . CYS A 1 81 ? 7.261 -5.790 5.915 1.00 86.12 81 CYS A C 1
ATOM 620 O O . CYS A 1 81 ? 7.177 -6.604 5.001 1.00 86.12 81 CYS A O 1
ATOM 622 N N . THR A 1 82 ? 7.757 -4.568 5.701 1.00 84.94 82 THR A N 1
ATOM 623 C CA . THR A 1 82 ? 8.180 -4.133 4.359 1.00 84.94 82 THR A CA 1
ATOM 624 C C . THR A 1 82 ? 9.496 -4.766 3.905 1.00 84.94 82 THR A C 1
ATOM 626 O O . THR A 1 82 ? 9.783 -4.790 2.708 1.00 84.94 82 THR A O 1
ATOM 629 N N . SER A 1 83 ? 10.271 -5.312 4.847 1.00 86.62 83 SER A N 1
ATOM 630 C CA . SER A 1 83 ? 11.505 -6.056 4.578 1.00 86.62 83 SER A CA 1
ATOM 631 C C . SER A 1 83 ? 11.259 -7.554 4.365 1.00 86.62 83 SER A C 1
ATOM 633 O O . SER A 1 83 ? 12.114 -8.227 3.793 1.00 86.62 83 SER A O 1
ATOM 635 N N . ASP A 1 84 ? 10.101 -8.081 4.782 1.00 90.19 84 ASP A N 1
ATOM 636 C CA . ASP A 1 84 ? 9.706 -9.474 4.555 1.00 90.19 84 ASP A CA 1
ATOM 637 C C . ASP A 1 84 ? 9.181 -9.684 3.114 1.00 90.19 84 ASP A C 1
ATOM 639 O O . ASP A 1 84 ? 8.152 -9.115 2.719 1.00 90.19 84 ASP A O 1
ATOM 643 N N . PRO A 1 85 ? 9.837 -10.541 2.306 1.00 87.75 85 PRO A N 1
ATOM 644 C CA . PRO A 1 85 ? 9.388 -10.854 0.952 1.00 87.75 85 PRO A CA 1
ATOM 645 C C . PRO A 1 85 ? 7.995 -11.490 0.891 1.00 87.75 85 PRO A C 1
ATOM 647 O O . PRO A 1 85 ? 7.281 -11.298 -0.099 1.00 87.75 85 PRO A O 1
ATOM 650 N N . THR A 1 86 ? 7.610 -12.254 1.917 1.00 89.75 86 THR A N 1
ATOM 651 C CA . THR A 1 86 ? 6.320 -12.954 1.974 1.00 89.75 86 THR A CA 1
ATOM 652 C C . THR A 1 86 ? 5.199 -11.944 2.134 1.00 89.75 86 THR A C 1
ATOM 654 O O . THR A 1 86 ? 4.298 -11.884 1.295 1.00 89.75 86 THR A O 1
ATOM 657 N N . TYR A 1 87 ? 5.331 -11.061 3.123 1.00 88.50 87 TYR A N 1
ATOM 658 C CA . TYR A 1 87 ? 4.418 -9.949 3.331 1.00 88.50 87 TYR A CA 1
ATOM 659 C C . TYR A 1 87 ? 4.269 -9.073 2.080 1.00 88.50 87 TYR A C 1
ATOM 661 O O . TYR A 1 87 ? 3.158 -8.810 1.625 1.00 88.50 87 TYR A O 1
ATOM 669 N N . MET A 1 88 ? 5.377 -8.671 1.448 1.00 87.62 88 MET A N 1
ATOM 670 C CA . MET A 1 88 ? 5.325 -7.824 0.247 1.00 87.62 88 MET A CA 1
ATOM 671 C C . MET A 1 88 ? 4.728 -8.541 -0.975 1.00 87.62 88 MET A C 1
ATOM 673 O O . MET A 1 88 ? 4.191 -7.901 -1.887 1.00 87.62 88 MET A O 1
ATOM 677 N N . LYS A 1 89 ? 4.797 -9.875 -1.030 1.00 88.06 89 LYS A N 1
ATOM 678 C CA . LYS A 1 89 ? 4.102 -10.674 -2.047 1.00 88.06 89 LYS A CA 1
ATOM 679 C C . LYS A 1 89 ? 2.593 -10.680 -1.809 1.00 88.06 89 LYS A C 1
ATOM 681 O O . LYS A 1 89 ? 1.844 -10.448 -2.757 1.00 88.06 89 LYS A O 1
ATOM 686 N N . GLU A 1 90 ? 2.153 -10.903 -0.576 1.00 87.56 90 GLU A N 1
ATOM 687 C CA . GLU A 1 90 ? 0.733 -10.874 -0.205 1.00 87.56 90 GLU A CA 1
ATOM 688 C C . GLU A 1 90 ? 0.136 -9.477 -0.374 1.00 87.56 90 GLU A C 1
ATOM 690 O O . GLU A 1 90 ? -0.904 -9.315 -1.008 1.00 87.56 90 GLU A O 1
ATOM 695 N N . PHE A 1 91 ? 0.864 -8.448 0.052 1.00 86.81 91 PHE A N 1
ATOM 696 C CA . PHE A 1 91 ? 0.472 -7.058 -0.124 1.00 86.81 91 PHE A CA 1
ATOM 697 C C . PHE A 1 91 ? 0.211 -6.710 -1.598 1.00 86.81 91 PHE A C 1
ATOM 699 O O . PHE A 1 91 ? -0.796 -6.081 -1.920 1.00 86.81 91 PHE A O 1
ATOM 706 N N . ARG A 1 92 ? 1.082 -7.154 -2.515 1.00 86.44 92 ARG A N 1
ATOM 707 C CA . ARG A 1 92 ? 0.901 -6.957 -3.966 1.00 86.44 92 ARG A CA 1
ATOM 708 C C . ARG A 1 92 ? -0.217 -7.799 -4.576 1.00 86.44 92 ARG A C 1
ATOM 710 O O . ARG A 1 92 ? -0.768 -7.394 -5.600 1.00 86.44 92 ARG A O 1
ATOM 717 N N . ARG A 1 93 ? -0.526 -8.965 -3.999 1.00 86.81 93 ARG A N 1
ATOM 718 C CA . ARG A 1 93 ? -1.674 -9.792 -4.404 1.00 86.81 93 ARG A CA 1
ATOM 719 C C . ARG A 1 93 ? -2.977 -9.063 -4.085 1.00 86.81 93 ARG A C 1
ATOM 721 O O . ARG A 1 93 ? -3.860 -8.999 -4.935 1.00 86.81 93 ARG A O 1
ATOM 728 N N . ASP A 1 94 ? -3.056 -8.485 -2.892 1.00 85.81 94 ASP A N 1
ATOM 729 C CA . ASP A 1 94 ? -4.275 -7.851 -2.393 1.00 85.81 94 ASP A CA 1
ATOM 730 C C . ASP A 1 94 ? -4.445 -6.412 -2.931 1.00 85.81 94 ASP A C 1
ATOM 732 O O . ASP A 1 94 ? -5.562 -5.896 -2.981 1.00 85.81 94 ASP A O 1
ATOM 736 N N . ASN A 1 95 ? -3.355 -5.786 -3.404 1.00 84.19 95 ASN A N 1
ATOM 737 C CA . ASN A 1 95 ? -3.328 -4.441 -3.999 1.00 84.19 95 ASN A CA 1
ATOM 738 C C . ASN A 1 95 ? -2.735 -4.469 -5.427 1.00 84.19 95 ASN A C 1
ATOM 740 O O . ASN A 1 95 ? -1.602 -4.023 -5.653 1.00 84.19 95 ASN A O 1
ATOM 744 N N . PRO A 1 96 ? -3.477 -4.985 -6.427 1.00 82.75 96 PRO A N 1
ATOM 745 C CA . PRO A 1 96 ? -2.987 -5.114 -7.801 1.00 82.75 96 PRO A CA 1
ATOM 746 C C . PRO A 1 96 ? -2.688 -3.766 -8.483 1.00 82.75 96 PRO A C 1
ATOM 748 O O . PRO A 1 96 ? -1.960 -3.719 -9.477 1.00 82.75 96 PRO A O 1
ATOM 751 N N . GLU A 1 97 ? -3.217 -2.655 -7.965 1.00 80.44 97 GLU A N 1
ATOM 752 C CA . GLU A 1 97 ? -2.923 -1.296 -8.423 1.00 80.44 97 GLU A CA 1
ATOM 753 C C . GLU A 1 97 ? -1.458 -0.883 -8.235 1.00 80.44 97 GLU A C 1
ATOM 755 O O . GLU A 1 97 ? -1.012 0.022 -8.937 1.00 80.44 97 GLU A O 1
ATOM 760 N N . CYS A 1 98 ? -0.713 -1.548 -7.347 1.00 82.88 98 CYS A N 1
ATOM 761 C CA . CYS A 1 98 ? 0.712 -1.297 -7.131 1.00 82.88 98 CYS A CA 1
ATOM 762 C C . CYS A 1 98 ? 1.596 -1.915 -8.218 1.00 82.88 98 CYS A C 1
ATOM 764 O O . CYS A 1 98 ? 2.723 -1.466 -8.406 1.00 82.88 98 CYS A O 1
ATOM 766 N N . ASN A 1 99 ? 1.117 -2.935 -8.932 1.00 83.75 99 ASN A N 1
ATOM 767 C CA . ASN A 1 99 ? 1.929 -3.652 -9.912 1.00 83.75 99 ASN A CA 1
ATOM 768 C C . ASN A 1 99 ? 2.017 -2.863 -11.225 1.00 83.75 99 ASN A C 1
ATOM 770 O O . ASN A 1 99 ? 0.992 -2.477 -11.800 1.00 83.75 99 ASN A O 1
ATOM 774 N N . LEU A 1 100 ? 3.242 -2.658 -11.708 1.00 77.56 100 LEU A N 1
ATOM 775 C CA . LEU A 1 100 ? 3.513 -2.147 -13.050 1.00 77.56 100 LEU A CA 1
ATOM 776 C C . LEU A 1 100 ? 3.453 -3.315 -14.046 1.00 77.56 100 LEU A C 1
ATOM 778 O O . LEU A 1 100 ? 3.736 -4.455 -13.675 1.00 77.56 100 LEU A O 1
ATOM 782 N N . ARG A 1 101 ? 3.000 -3.049 -15.276 1.00 65.38 101 ARG A N 1
ATOM 783 C CA . ARG A 1 101 ? 2.894 -4.060 -16.344 1.00 65.38 101 ARG A CA 1
ATOM 784 C C . ARG A 1 101 ? 4.131 -4.060 -17.229 1.00 65.38 101 ARG A C 1
ATOM 786 O O . ARG A 1 101 ? 4.646 -2.957 -17.497 1.00 65.38 101 ARG A O 1
#

pLDDT: mean 73.76, std 12.81, range [35.28, 90.19]

Sequence (101 aa):
MTVNIIVKKGSSGRVSDAEVSESLAKRVDREQAAEKAGYKNRMRRIRANADKNLKASGGLRPTAVYDMATLIRHEQQNPGCTSDPTYMKEFRRDNPECNLR

Radius of gyration: 19.53 Å; chains: 1; bounding box: 48×30×52 Å

Foldseek 3Di:
DPPPPDDDPDDDDPDDPVNVVVVVVVVVVVVVVVVVVVQLVVLLVVLVVCLPPVDDDPPDDDFFADDPVVVVVCCVVPPCLVVDPVSVVVVCVVRVSGTHD